Protein AF-A0A7Y2X601-F1 (afdb_monomer)

Structure (mmCIF, N/CA/C/O backbone):
data_AF-A0A7Y2X601-F1
#
_entry.id   AF-A0A7Y2X601-F1
#
loop_
_atom_site.group_PDB
_atom_site.id
_atom_site.type_symbol
_atom_site.label_atom_id
_atom_site.label_alt_id
_atom_site.label_comp_id
_atom_site.label_asym_id
_atom_site.label_entity_id
_atom_site.label_seq_id
_atom_site.pdbx_PDB_ins_code
_atom_site.Cartn_x
_atom_site.Cartn_y
_atom_site.Cartn_z
_atom_site.occupancy
_atom_site.B_iso_or_equiv
_atom_site.auth_seq_id
_atom_site.auth_comp_id
_atom_site.auth_asym_id
_atom_site.auth_atom_id
_atom_site.pdbx_PDB_model_num
ATOM 1 N N . GLY A 1 1 ? -25.742 -12.908 9.430 1.00 83.56 1 GLY A N 1
ATOM 2 C CA . GLY A 1 1 ? -25.386 -12.192 8.187 1.00 83.56 1 GLY A CA 1
ATOM 3 C C . GLY A 1 1 ? -23.936 -12.474 7.846 1.00 83.56 1 GLY A C 1
ATOM 4 O O . GLY A 1 1 ? -23.373 -13.390 8.432 1.00 83.56 1 GLY A O 1
ATOM 5 N N . ALA A 1 2 ? -23.337 -11.728 6.916 1.00 88.69 2 ALA A N 1
ATOM 6 C CA . ALA A 1 2 ? -21.899 -11.824 6.659 1.00 88.69 2 ALA A CA 1
ATOM 7 C C . ALA A 1 2 ? -21.105 -11.299 7.868 1.00 88.69 2 ALA A C 1
ATOM 9 O O . ALA A 1 2 ? -21.420 -10.229 8.377 1.00 88.69 2 ALA A O 1
ATOM 10 N N . ASN A 1 3 ? -20.086 -12.044 8.306 1.00 93.75 3 ASN A N 1
ATOM 11 C CA . ASN A 1 3 ? -19.249 -11.682 9.461 1.00 93.75 3 ASN A CA 1
ATOM 12 C C . ASN A 1 3 ? -17.911 -11.040 9.046 1.00 93.75 3 ASN A C 1
ATOM 14 O O . ASN A 1 3 ? -17.252 -10.387 9.853 1.00 93.75 3 ASN A O 1
ATOM 18 N N . LEU A 1 4 ? -17.514 -11.226 7.783 1.00 95.62 4 LEU A N 1
ATOM 19 C CA . LEU A 1 4 ? -16.287 -10.706 7.183 1.00 95.62 4 LEU A CA 1
ATOM 20 C C . LEU A 1 4 ? -16.648 -10.081 5.833 1.00 95.62 4 LEU A C 1
ATOM 22 O O . LEU A 1 4 ? -17.281 -10.735 5.004 1.00 95.62 4 LEU A O 1
ATOM 26 N N . VAL A 1 5 ? -16.249 -8.831 5.615 1.00 95.06 5 VAL A N 1
ATOM 27 C CA . VAL A 1 5 ? -16.558 -8.072 4.397 1.00 95.06 5 VAL A CA 1
ATOM 28 C C . VAL A 1 5 ? -15.268 -7.520 3.810 1.00 95.06 5 VAL A C 1
ATOM 30 O O . VAL A 1 5 ? -14.514 -6.823 4.483 1.00 95.06 5 VAL A O 1
ATOM 33 N N . TRP A 1 6 ? -14.991 -7.836 2.548 1.00 95.88 6 TRP A N 1
ATOM 34 C CA . TRP A 1 6 ? -13.793 -7.369 1.851 1.00 95.88 6 TRP A CA 1
ATOM 35 C C . TRP A 1 6 ? -14.149 -6.221 0.904 1.00 95.88 6 TRP A C 1
ATOM 37 O O . TRP A 1 6 ? -15.005 -6.363 0.034 1.00 95.88 6 TRP A O 1
ATOM 47 N N . VAL A 1 7 ? -13.483 -5.080 1.064 1.00 96.19 7 VAL A N 1
ATOM 48 C CA . VAL A 1 7 ? -13.758 -3.830 0.347 1.00 96.19 7 VAL A CA 1
ATOM 49 C C . VAL A 1 7 ? -12.588 -3.503 -0.580 1.00 96.19 7 VAL A C 1
ATOM 51 O O . VAL A 1 7 ? -11.494 -3.155 -0.136 1.00 96.19 7 VAL A O 1
ATOM 54 N N . GLY A 1 8 ? -12.823 -3.611 -1.889 1.00 95.56 8 GLY A N 1
ATOM 55 C CA . GLY A 1 8 ? -11.823 -3.418 -2.949 1.00 95.56 8 GLY A CA 1
ATOM 56 C C . GLY A 1 8 ? -11.927 -2.080 -3.691 1.00 95.56 8 GLY A C 1
ATOM 57 O O . GLY A 1 8 ? -11.827 -2.057 -4.911 1.00 95.56 8 GLY A O 1
ATOM 58 N N . LEU A 1 9 ? -12.167 -0.963 -2.991 1.00 95.06 9 LEU A N 1
ATOM 59 C CA . LEU A 1 9 ? -12.342 0.365 -3.622 1.00 95.06 9 LEU A CA 1
ATOM 60 C C . LEU A 1 9 ? -11.024 1.135 -3.830 1.00 95.06 9 LEU A C 1
ATOM 62 O O . LEU A 1 9 ? -11.003 2.183 -4.483 1.00 95.06 9 LEU A O 1
ATOM 66 N N . GLY A 1 10 ? -9.923 0.627 -3.271 1.00 92.12 10 GLY A N 1
ATOM 67 C CA . GLY A 1 10 ? -8.622 1.284 -3.290 1.00 92.12 10 GLY A CA 1
ATOM 68 C C . GLY A 1 10 ? -8.498 2.405 -2.256 1.00 92.12 10 GLY A C 1
ATOM 69 O O . GLY A 1 10 ? -9.470 3.035 -1.842 1.00 92.12 10 GLY A O 1
ATOM 70 N N . CYS A 1 11 ? -7.263 2.676 -1.844 1.00 89.94 11 CYS A N 1
ATOM 71 C CA . CYS A 1 11 ? -6.956 3.736 -0.886 1.00 89.94 11 CYS A CA 1
ATOM 72 C C . CYS A 1 11 ? -6.977 5.124 -1.566 1.00 89.94 11 CYS A C 1
ATOM 74 O O . CYS A 1 11 ? -6.422 5.256 -2.666 1.00 89.94 11 CYS A O 1
ATOM 76 N N . PRO A 1 12 ? -7.563 6.169 -0.944 1.00 92.69 12 PRO A N 1
ATOM 77 C CA . PRO A 1 12 ? -8.165 6.202 0.400 1.00 92.69 12 PRO A CA 1
ATOM 78 C C . PRO A 1 12 ? -9.688 5.957 0.426 1.00 92.69 12 PRO A C 1
ATOM 80 O O . PRO A 1 12 ? -10.344 6.201 1.437 1.00 92.69 12 PRO A O 1
ATOM 83 N N . LYS A 1 13 ? -10.291 5.584 -0.711 1.00 95.56 13 LYS A N 1
ATOM 84 C CA . LYS A 1 13 ? -11.752 5.500 -0.860 1.00 95.56 13 LYS A CA 1
ATOM 85 C C . LYS A 1 13 ? -12.355 4.402 0.007 1.00 95.56 13 LYS A C 1
ATOM 87 O O . LYS A 1 13 ? -13.402 4.622 0.599 1.00 95.56 13 LYS A O 1
ATOM 92 N N . GLN A 1 14 ? -11.697 3.248 0.088 1.00 96.19 14 GLN A N 1
ATOM 93 C CA . GLN A 1 14 ? -12.170 2.121 0.891 1.00 96.19 14 GLN A CA 1
ATOM 94 C C . GLN A 1 14 ? -12.231 2.475 2.383 1.00 96.19 14 GLN A C 1
ATOM 96 O O . GLN A 1 14 ? -13.231 2.181 3.026 1.00 96.19 14 GLN A O 1
ATOM 101 N N . GLU A 1 15 ? -11.216 3.160 2.921 1.00 94.94 15 GLU A N 1
ATOM 102 C CA . GLU A 1 15 ? -11.186 3.535 4.337 1.00 94.94 15 GLU A CA 1
ATOM 103 C C . GLU A 1 15 ? -12.278 4.559 4.655 1.00 94.94 15 GLU A C 1
ATOM 105 O O . GLU A 1 15 ? -12.973 4.422 5.658 1.00 94.94 15 GLU A O 1
ATOM 110 N N . ARG A 1 16 ? -12.467 5.550 3.772 1.00 96.75 16 ARG A N 1
ATOM 111 C CA . ARG A 1 16 ? -13.528 6.557 3.919 1.00 96.75 16 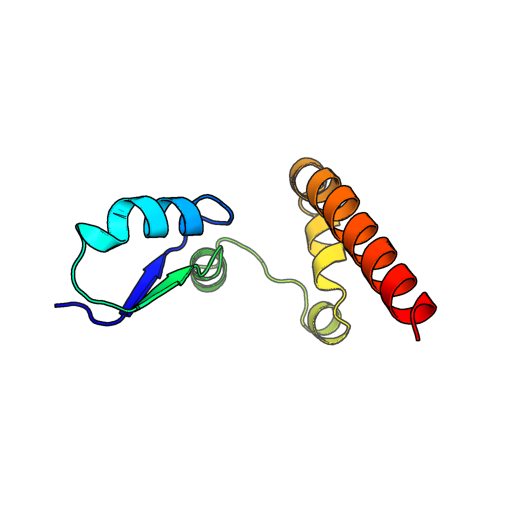ARG A CA 1
ATOM 112 C C . ARG A 1 16 ? -14.912 5.932 3.855 1.00 96.75 16 ARG A C 1
ATOM 114 O O . ARG A 1 16 ? -15.714 6.159 4.748 1.00 96.75 16 ARG A O 1
ATOM 121 N N . TRP A 1 17 ? -15.154 5.085 2.857 1.00 96.81 17 TRP A N 1
ATOM 122 C CA . TRP A 1 17 ? -16.442 4.422 2.695 1.00 96.81 17 TRP A CA 1
ATOM 123 C C . TRP A 1 17 ? -16.787 3.560 3.914 1.00 96.81 17 TRP A C 1
ATOM 125 O O . TRP A 1 17 ? -17.894 3.663 4.436 1.00 96.81 17 TRP A O 1
ATOM 135 N N . ILE A 1 18 ? -15.828 2.772 4.420 1.00 95.75 18 ILE A N 1
ATOM 136 C CA . ILE A 1 18 ? -16.026 1.979 5.641 1.00 95.75 18 ILE A CA 1
ATOM 137 C C . ILE A 1 18 ? -16.336 2.903 6.824 1.00 95.75 18 ILE A C 1
ATOM 139 O O . ILE A 1 18 ? -17.302 2.659 7.540 1.00 95.75 18 ILE A O 1
ATOM 143 N N . ALA A 1 19 ? -15.554 3.966 7.030 1.00 95.25 19 ALA A N 1
ATOM 144 C CA . ALA A 1 19 ? -15.751 4.886 8.149 1.00 95.25 19 ALA A CA 1
ATOM 145 C C . ALA A 1 19 ? -17.113 5.601 8.109 1.00 95.25 19 ALA A C 1
ATOM 147 O O . ALA A 1 19 ? -17.714 5.800 9.160 1.00 95.25 19 ALA A O 1
ATOM 148 N N . GLU A 1 20 ? -17.597 5.951 6.917 1.00 96.50 20 GLU A N 1
ATOM 149 C CA . GLU A 1 20 ? -18.875 6.640 6.699 1.00 96.50 20 GLU A CA 1
ATOM 150 C C . GLU A 1 20 ? -20.097 5.720 6.869 1.00 96.50 20 GLU A C 1
ATOM 152 O O . GLU A 1 20 ? -21.165 6.197 7.242 1.00 96.50 20 GLU A O 1
ATOM 157 N N . HIS A 1 21 ? -19.961 4.413 6.610 1.00 94.69 21 HIS A N 1
ATOM 158 C CA . HIS A 1 21 ? -21.105 3.491 6.551 1.00 94.69 21 HIS A CA 1
ATOM 159 C C . HIS A 1 21 ? -21.128 2.442 7.667 1.00 94.69 21 HIS A C 1
ATOM 161 O O . HIS A 1 21 ? -22.170 1.830 7.883 1.00 94.69 21 HIS A O 1
ATOM 167 N N . LYS A 1 22 ? -20.024 2.221 8.395 1.00 91.06 22 LYS A N 1
ATOM 168 C CA . LYS A 1 22 ? -19.907 1.142 9.398 1.00 91.06 22 LYS A CA 1
ATOM 169 C C . LYS A 1 22 ? -21.048 1.101 10.423 1.00 91.06 22 LYS A C 1
ATOM 171 O O . LYS A 1 22 ? -21.421 0.012 10.838 1.00 91.06 22 LYS A O 1
ATOM 176 N N . ASP A 1 23 ? -21.613 2.252 10.791 1.00 92.94 23 ASP A N 1
ATOM 177 C CA . ASP A 1 23 ? -22.658 2.354 11.819 1.00 92.94 23 ASP A CA 1
ATOM 178 C C . ASP A 1 23 ? -24.054 1.992 11.275 1.00 92.94 23 ASP A C 1
ATOM 180 O O . ASP A 1 23 ? -24.975 1.723 12.041 1.00 92.94 23 ASP A O 1
ATOM 184 N N . GLN A 1 24 ? -24.212 1.964 9.948 1.00 94.38 24 GLN A N 1
ATOM 185 C CA . GLN A 1 24 ? -25.444 1.582 9.245 1.00 94.38 24 GLN A CA 1
ATOM 186 C C . GLN A 1 24 ? -25.385 0.147 8.702 1.00 94.38 24 GLN A C 1
ATOM 188 O O . GLN A 1 24 ? -26.382 -0.378 8.204 1.00 94.38 24 GLN A O 1
ATOM 193 N N . LEU A 1 25 ? -24.211 -0.483 8.751 1.00 91.38 25 LEU A N 1
ATOM 194 C CA . LEU A 1 25 ? -23.976 -1.812 8.209 1.00 91.38 25 LEU A CA 1
ATOM 195 C C . LEU A 1 25 ? -24.041 -2.884 9.311 1.00 91.38 25 LEU A C 1
ATOM 197 O O . LEU A 1 25 ? -23.869 -2.582 10.493 1.00 91.38 25 LEU A O 1
ATOM 201 N N . PRO A 1 26 ? -24.262 -4.162 8.951 1.00 92.56 26 PRO A N 1
ATOM 202 C CA . PRO A 1 26 ? -24.225 -5.252 9.916 1.00 92.56 26 PRO A CA 1
ATOM 203 C C . PRO A 1 26 ? -22.891 -5.315 10.679 1.00 92.56 26 PRO A C 1
ATOM 205 O O . PRO A 1 26 ? -21.839 -5.019 10.093 1.00 92.56 26 PRO A O 1
ATOM 208 N N . PRO A 1 27 ? -22.907 -5.765 11.950 1.00 93.00 27 PRO A N 1
ATOM 209 C CA . PRO A 1 27 ? -21.690 -5.963 12.726 1.00 93.00 27 PRO A CA 1
ATOM 210 C C . PRO A 1 27 ? -20.822 -7.034 12.055 1.00 93.00 27 PRO A C 1
ATOM 212 O O . PRO A 1 27 ? -21.164 -8.216 12.038 1.00 93.00 27 PRO A O 1
ATOM 215 N N . ALA A 1 28 ? -19.709 -6.597 11.471 1.00 94.62 28 ALA A N 1
ATOM 216 C CA . ALA A 1 28 ? -18.768 -7.425 10.730 1.00 94.62 28 ALA A CA 1
ATOM 217 C C . ALA A 1 28 ? -17.374 -6.790 10.751 1.00 94.62 28 ALA A C 1
ATOM 219 O O . ALA A 1 28 ? -17.214 -5.604 11.049 1.00 94.62 28 ALA A O 1
ATOM 220 N N . VAL A 1 29 ? -16.357 -7.573 10.396 1.00 95.00 29 VAL A N 1
ATOM 221 C CA . VAL A 1 29 ? -15.009 -7.045 10.166 1.00 95.00 29 VAL A CA 1
ATOM 222 C C . VAL A 1 29 ? -14.878 -6.625 8.704 1.00 95.00 29 VAL A C 1
ATOM 224 O O . VAL A 1 29 ? -15.048 -7.448 7.802 1.00 95.00 29 VAL A O 1
ATOM 227 N N . TYR A 1 30 ? -14.559 -5.350 8.475 1.00 95.62 30 TYR A N 1
ATOM 228 C CA . TYR A 1 30 ? -14.398 -4.766 7.144 1.00 95.62 30 TYR A CA 1
ATOM 229 C C . TYR A 1 30 ? -12.915 -4.627 6.795 1.00 95.62 30 TYR A C 1
ATOM 231 O O . TYR A 1 30 ? -12.181 -3.878 7.437 1.00 95.62 30 TYR A O 1
ATOM 239 N N . PHE A 1 31 ? -12.475 -5.332 5.754 1.00 95.19 31 PHE A N 1
ATOM 240 C CA . PHE A 1 31 ? -11.090 -5.344 5.290 1.00 95.19 31 PHE A CA 1
ATOM 241 C C . PHE A 1 31 ? -10.945 -4.495 4.032 1.00 95.19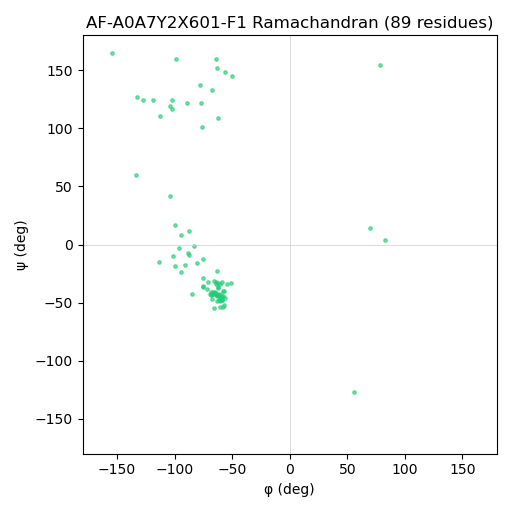 31 PHE A C 1
ATOM 243 O O . PHE A 1 31 ? -11.524 -4.814 2.996 1.00 95.19 31 PHE A O 1
ATOM 250 N N . GLY A 1 32 ? -10.129 -3.446 4.083 1.00 95.62 32 GLY A N 1
ATOM 251 C CA . GLY A 1 32 ? -9.706 -2.731 2.882 1.00 95.62 32 GLY A CA 1
ATOM 252 C C . GLY A 1 32 ? -8.642 -3.529 2.127 1.00 95.62 32 GLY A C 1
ATOM 253 O O . GLY A 1 32 ? -7.474 -3.501 2.506 1.00 95.62 32 GLY A O 1
ATOM 254 N N . ILE A 1 33 ? -9.017 -4.224 1.052 1.00 95.94 33 ILE A N 1
ATOM 255 C CA . ILE A 1 33 ? -8.106 -5.134 0.326 1.00 95.94 33 ILE A CA 1
ATOM 256 C C . ILE A 1 33 ? -7.433 -4.490 -0.897 1.00 95.94 33 ILE A C 1
ATOM 258 O O . ILE A 1 33 ? -6.628 -5.121 -1.587 1.00 95.94 33 ILE A O 1
ATOM 262 N N . GLY A 1 34 ? -7.767 -3.237 -1.213 1.00 93.69 34 GLY A N 1
ATOM 263 C CA . GLY A 1 34 ? -7.236 -2.544 -2.380 1.00 93.69 34 GLY A CA 1
ATOM 264 C C . GLY A 1 34 ? -7.497 -3.309 -3.680 1.00 93.69 34 GLY A C 1
ATOM 265 O O . GLY A 1 34 ? -8.627 -3.674 -3.983 1.00 93.69 34 GLY A O 1
ATOM 266 N N . ALA A 1 35 ? -6.436 -3.546 -4.453 1.00 92.06 35 ALA A N 1
ATOM 267 C CA . ALA A 1 35 ? -6.515 -4.193 -5.764 1.00 92.06 35 ALA A CA 1
ATOM 268 C C . ALA A 1 35 ? -6.454 -5.734 -5.712 1.00 92.06 35 ALA A C 1
ATOM 270 O O . ALA A 1 35 ? -6.266 -6.360 -6.751 1.00 92.06 35 ALA A O 1
ATOM 271 N N . ALA A 1 36 ? -6.580 -6.363 -4.536 1.00 93.44 36 ALA A N 1
ATOM 272 C CA . ALA A 1 36 ? -6.418 -7.813 -4.397 1.00 93.44 36 ALA A CA 1
ATOM 273 C C . ALA A 1 36 ? -7.365 -8.620 -5.303 1.00 93.44 36 ALA A C 1
ATOM 275 O O . ALA A 1 36 ? -6.916 -9.588 -5.914 1.00 93.44 36 ALA A O 1
ATOM 276 N N . PHE A 1 37 ? -8.627 -8.200 -5.465 1.00 94.69 37 PHE A N 1
ATOM 277 C CA . PHE A 1 37 ? -9.546 -8.854 -6.406 1.00 94.69 37 PHE A CA 1
ATOM 278 C C . PHE A 1 37 ? -9.079 -8.746 -7.857 1.00 94.69 37 PHE A C 1
ATOM 280 O O . PHE A 1 37 ? -9.078 -9.751 -8.552 1.00 94.69 37 PHE A O 1
ATOM 287 N N . ALA A 1 38 ? -8.604 -7.577 -8.290 1.00 91.94 38 ALA A N 1
ATOM 288 C CA . ALA A 1 38 ? -8.102 -7.384 -9.651 1.00 91.94 38 ALA A CA 1
ATOM 289 C C . ALA A 1 38 ? -6.854 -8.243 -9.940 1.00 91.94 38 ALA A C 1
ATOM 291 O O . ALA A 1 38 ? -6.659 -8.711 -11.058 1.00 91.94 38 ALA A O 1
ATOM 292 N N . PHE A 1 39 ? -6.018 -8.502 -8.928 1.00 91.19 39 PHE A N 1
ATOM 293 C CA . PHE A 1 39 ? -4.921 -9.464 -9.055 1.00 91.19 39 PHE A CA 1
ATOM 294 C C . PHE A 1 39 ? -5.421 -10.910 -9.178 1.00 91.19 39 PHE A C 1
ATOM 296 O O . PHE A 1 39 ? -4.918 -11.646 -10.020 1.00 91.19 39 PHE A O 1
ATOM 303 N N . HIS A 1 40 ? -6.413 -11.314 -8.377 1.00 92.81 40 HIS A N 1
ATOM 304 C CA . HIS A 1 40 ? -6.972 -12.673 -8.428 1.00 92.81 40 HIS A CA 1
ATOM 305 C C . HIS A 1 40 ? -7.795 -12.934 -9.696 1.00 92.81 40 HIS A C 1
ATOM 307 O O . HIS A 1 40 ? -7.795 -14.053 -10.198 1.00 92.81 40 HIS A O 1
ATOM 313 N N . ALA A 1 41 ? -8.463 -11.910 -10.232 1.00 94.19 41 ALA A N 1
ATOM 314 C CA . ALA A 1 41 ? -9.202 -11.973 -11.491 1.00 94.19 41 ALA A CA 1
ATOM 315 C C . ALA A 1 41 ? -8.285 -11.968 -12.729 1.00 94.19 41 ALA A C 1
ATOM 317 O O . ALA A 1 41 ? -8.740 -12.257 -13.831 1.00 94.19 41 ALA A O 1
ATOM 318 N N . GLY A 1 42 ? -6.993 -11.658 -12.564 1.00 91.19 42 GLY A N 1
ATOM 319 C CA . GLY A 1 42 ? -6.030 -11.564 -13.664 1.00 91.19 42 GLY A CA 1
ATOM 320 C C . GLY A 1 42 ? -6.045 -10.226 -14.414 1.00 91.19 42 GLY A C 1
ATOM 321 O O . GLY A 1 42 ? -5.273 -10.057 -15.358 1.00 91.19 42 GLY A O 1
ATOM 322 N N . ASP A 1 43 ? -6.854 -9.260 -13.973 1.00 90.88 43 ASP A N 1
ATOM 323 C CA . ASP A 1 43 ? -6.954 -7.920 -14.570 1.00 90.88 43 ASP A CA 1
ATOM 324 C C . ASP A 1 43 ? -5.656 -7.118 -14.416 1.00 90.88 43 ASP A C 1
ATOM 326 O O . ASP A 1 43 ? -5.300 -6.294 -15.263 1.00 90.88 43 ASP A O 1
ATOM 330 N N . VAL A 1 44 ? -4.920 -7.354 -13.325 1.00 88.69 44 VAL A N 1
ATOM 331 C CA . VAL A 1 44 ? -3.640 -6.698 -13.047 1.00 88.69 44 VAL A CA 1
ATOM 332 C C . VAL A 1 44 ? -2.532 -7.737 -12.968 1.00 88.69 44 VAL A C 1
ATOM 334 O O . VAL A 1 44 ? -2.564 -8.656 -12.153 1.00 88.69 44 VAL A O 1
ATOM 337 N N . LYS A 1 45 ? -1.487 -7.549 -13.779 1.00 89.06 45 LYS A N 1
ATOM 338 C CA . LYS A 1 45 ? -0.285 -8.388 -13.725 1.00 89.06 45 LYS A CA 1
ATOM 339 C C . LYS A 1 45 ? 0.590 -7.999 -12.536 1.00 89.06 45 LYS A C 1
ATOM 341 O O . LYS A 1 45 ? 1.071 -6.866 -12.465 1.00 89.06 45 LYS A O 1
ATOM 346 N N . GLN A 1 46 ? 0.846 -8.956 -11.646 1.00 90.81 46 GLN A N 1
ATOM 347 C CA . GLN A 1 46 ? 1.871 -8.822 -10.609 1.00 90.81 46 GLN A CA 1
ATOM 348 C C . GLN A 1 46 ? 3.272 -8.712 -11.220 1.00 90.81 46 GLN A C 1
ATOM 350 O O . GLN A 1 46 ? 3.507 -9.093 -12.372 1.00 90.81 46 GLN A O 1
ATOM 355 N N . ALA A 1 47 ? 4.215 -8.174 -10.446 1.00 93.38 47 ALA A N 1
ATOM 356 C CA . ALA A 1 47 ? 5.618 -8.193 -10.834 1.00 93.38 47 ALA A CA 1
ATOM 357 C C . ALA A 1 47 ? 6.141 -9.644 -10.924 1.00 93.38 47 ALA A C 1
ATOM 359 O O . ALA A 1 47 ? 5.653 -10.510 -10.201 1.00 93.38 47 ALA A O 1
ATOM 360 N N . PRO A 1 48 ? 7.149 -9.938 -11.764 1.00 94.44 48 PRO A N 1
ATOM 361 C CA . PRO A 1 48 ? 7.848 -11.221 -11.732 1.00 94.44 48 PRO A CA 1
ATOM 362 C C . PRO A 1 48 ? 8.313 -11.596 -10.317 1.00 94.44 48 PRO A C 1
ATOM 364 O O . PRO A 1 48 ? 8.753 -10.733 -9.559 1.00 94.44 48 PRO A O 1
ATOM 367 N N . ALA A 1 49 ? 8.285 -12.888 -9.984 1.00 94.75 49 ALA A N 1
ATOM 368 C CA . ALA A 1 49 ? 8.602 -13.386 -8.641 1.00 94.75 49 ALA A CA 1
ATOM 369 C C . ALA A 1 49 ? 9.975 -12.931 -8.108 1.00 94.75 49 ALA A C 1
ATOM 371 O O . ALA A 1 49 ? 10.114 -12.657 -6.919 1.00 94.75 49 ALA A O 1
ATOM 372 N N . TRP A 1 50 ? 10.983 -12.789 -8.976 1.00 96.38 50 TRP A N 1
ATOM 373 C CA . TRP A 1 50 ? 12.293 -12.279 -8.562 1.00 96.38 50 TRP A CA 1
ATOM 374 C C . TRP A 1 50 ? 12.208 -10.819 -8.085 1.00 96.38 50 TRP A C 1
ATOM 376 O O . TRP A 1 50 ? 12.758 -10.496 -7.040 1.00 96.38 50 TRP A O 1
ATOM 386 N N . ILE A 1 51 ? 11.440 -9.961 -8.767 1.00 96.00 51 ILE A N 1
ATOM 387 C CA . ILE A 1 51 ? 11.212 -8.559 -8.369 1.00 96.00 51 ILE A CA 1
ATOM 388 C C . ILE A 1 51 ? 10.489 -8.492 -7.021 1.00 96.00 51 ILE A C 1
ATOM 390 O O . ILE A 1 51 ? 10.868 -7.694 -6.162 1.00 96.00 51 ILE A O 1
ATOM 394 N N . GLN A 1 52 ? 9.480 -9.346 -6.823 1.00 94.12 52 GLN A N 1
ATOM 395 C CA . GLN A 1 52 ? 8.772 -9.446 -5.544 1.00 94.12 52 GLN A CA 1
ATOM 396 C C . GLN A 1 52 ? 9.734 -9.848 -4.414 1.00 94.12 52 GLN A C 1
ATOM 398 O O . GLN A 1 52 ? 9.764 -9.197 -3.372 1.00 94.12 52 GLN A O 1
ATOM 403 N N . LYS A 1 53 ? 10.587 -10.858 -4.644 1.00 95.62 53 LYS A N 1
ATOM 404 C CA . LYS A 1 53 ? 11.560 -11.360 -3.658 1.00 95.62 53 LYS A CA 1
ATOM 405 C C . LYS A 1 53 ? 12.598 -10.312 -3.242 1.00 95.62 53 LYS A C 1
ATOM 407 O O . LYS A 1 53 ? 13.022 -10.310 -2.093 1.00 95.62 53 LYS A O 1
ATOM 412 N N . TYR A 1 54 ? 12.992 -9.419 -4.149 1.00 96.44 54 TYR A N 1
ATOM 413 C CA . TYR A 1 54 ? 13.910 -8.314 -3.847 1.00 96.44 54 TYR A CA 1
ATOM 414 C C . TYR A 1 54 ? 13.219 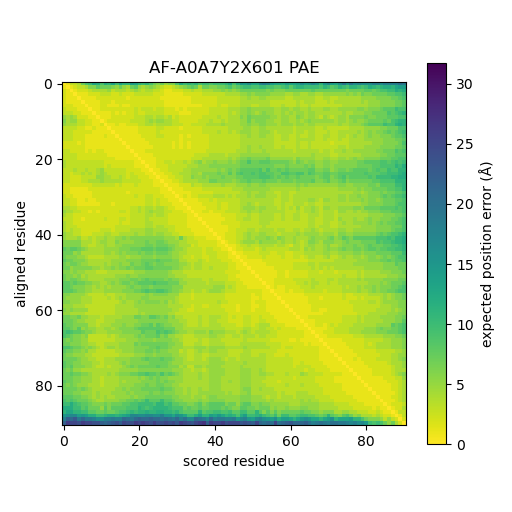-7.083 -3.233 1.00 96.44 54 TYR A C 1
ATOM 416 O O . TYR A 1 54 ? 13.887 -6.092 -2.953 1.00 96.44 54 TYR A O 1
ATOM 424 N N . GLY A 1 55 ? 11.893 -7.098 -3.043 1.00 93.44 55 GLY A N 1
ATOM 425 C CA . GLY A 1 55 ? 11.155 -5.971 -2.458 1.00 93.44 55 GLY A CA 1
ATOM 426 C C . GLY A 1 55 ? 11.074 -4.726 -3.354 1.00 93.44 55 GLY A C 1
ATOM 427 O O . GLY A 1 55 ? 10.693 -3.651 -2.896 1.00 93.44 55 GLY A O 1
ATOM 428 N N . ILE A 1 56 ? 11.400 -4.849 -4.645 1.00 95.00 56 ILE A N 1
ATOM 429 C CA . ILE A 1 56 ? 11.439 -3.738 -5.619 1.00 95.00 56 ILE A CA 1
ATOM 430 C C . ILE A 1 56 ? 10.182 -3.665 -6.497 1.00 95.00 56 ILE A C 1
ATOM 432 O O . ILE A 1 56 ? 10.154 -2.993 -7.529 1.00 95.00 56 ILE A O 1
ATOM 436 N N . GLU A 1 57 ? 9.099 -4.325 -6.084 1.00 94.50 57 GLU A N 1
ATOM 437 C CA . GLU A 1 57 ? 7.824 -4.296 -6.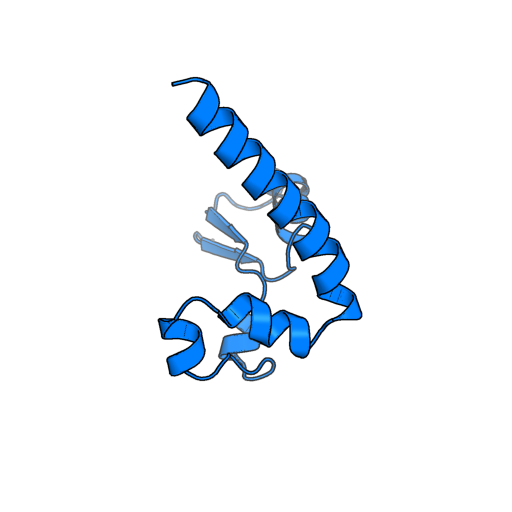805 1.00 94.50 57 GLU A CA 1
ATOM 438 C C . GLU A 1 57 ? 7.260 -2.873 -6.946 1.00 94.50 57 GLU A C 1
ATOM 440 O O . GLU A 1 57 ? 6.650 -2.545 -7.965 1.00 94.50 57 GLU A O 1
ATOM 445 N N . TRP A 1 58 ? 7.510 -1.990 -5.977 1.00 92.31 58 TRP A N 1
ATOM 446 C CA . TRP A 1 58 ? 7.111 -0.586 -6.074 1.00 92.31 58 TRP A CA 1
ATOM 447 C C . TRP A 1 58 ? 7.716 0.092 -7.316 1.00 92.31 58 TRP A C 1
ATOM 449 O O . TRP A 1 58 ? 7.009 0.817 -8.015 1.00 92.31 58 TRP A O 1
ATOM 459 N N . ALA A 1 59 ? 8.978 -0.192 -7.656 1.00 93.38 59 ALA A N 1
ATOM 460 C CA . ALA A 1 59 ? 9.644 0.390 -8.819 1.00 93.38 59 ALA A CA 1
ATOM 461 C C . ALA A 1 59 ? 9.047 -0.155 -10.122 1.00 93.38 59 ALA A C 1
ATOM 463 O O . ALA A 1 59 ? 8.736 0.611 -11.032 1.00 93.38 59 ALA A O 1
ATOM 464 N N . TYR A 1 60 ? 8.780 -1.465 -10.177 1.00 93.75 60 TYR A N 1
ATOM 465 C CA . TYR A 1 60 ? 8.064 -2.077 -11.299 1.00 93.75 60 TYR A CA 1
ATOM 466 C C . TYR A 1 60 ? 6.694 -1.419 -11.527 1.00 93.75 60 TYR A C 1
ATOM 468 O O . TYR A 1 60 ? 6.350 -1.057 -12.654 1.00 93.75 60 TYR A O 1
ATOM 476 N N . ARG A 1 61 ? 5.927 -1.199 -10.453 1.00 92.44 61 ARG A N 1
ATOM 477 C CA . ARG A 1 61 ? 4.620 -0.532 -10.521 1.00 92.44 61 ARG A CA 1
ATOM 478 C C . ARG A 1 61 ? 4.746 0.924 -10.960 1.00 92.44 61 ARG A C 1
ATOM 480 O O . ARG A 1 61 ? 3.946 1.368 -11.781 1.00 92.44 61 ARG A O 1
ATOM 487 N N . LEU A 1 62 ? 5.752 1.651 -10.472 1.00 94.06 62 LEU A N 1
ATOM 488 C CA . LEU A 1 62 ? 6.023 3.026 -10.891 1.00 94.06 62 LEU A CA 1
ATOM 489 C C . LEU A 1 62 ? 6.317 3.108 -12.394 1.00 94.06 62 LEU A C 1
ATOM 491 O O . LEU A 1 62 ? 5.768 3.978 -13.062 1.00 94.06 62 LEU A O 1
ATOM 495 N N . CYS A 1 63 ? 7.109 2.180 -12.939 1.00 93.88 63 CYS A N 1
ATOM 496 C CA . CYS A 1 63 ? 7.378 2.112 -14.377 1.00 93.88 63 CYS A CA 1
ATOM 497 C C . CYS A 1 63 ? 6.116 1.816 -15.201 1.00 93.88 63 CYS A C 1
ATOM 499 O O . CYS A 1 63 ? 5.980 2.315 -16.316 1.00 93.88 63 CYS A O 1
ATOM 501 N N . LYS A 1 64 ? 5.181 1.018 -14.668 1.00 91.88 64 LYS A N 1
ATOM 502 C CA . LYS A 1 64 ? 3.905 0.710 -15.333 1.00 91.88 64 LYS A CA 1
ATOM 503 C C . LYS A 1 64 ? 2.905 1.864 -15.277 1.00 91.88 64 LYS A C 1
ATOM 505 O O . LYS A 1 64 ? 2.178 2.077 -16.241 1.00 91.88 64 LYS A O 1
ATOM 510 N N . GLU A 1 65 ? 2.863 2.606 -14.174 1.00 92.00 65 GLU A N 1
ATOM 511 C CA . GLU A 1 65 ? 1.871 3.661 -13.941 1.00 92.00 65 GLU A CA 1
ATOM 512 C C . GLU A 1 65 ? 2.506 4.965 -13.417 1.00 92.00 65 GLU A C 1
ATOM 514 O O . GLU A 1 65 ? 2.147 5.452 -12.335 1.00 92.00 65 GLU A O 1
ATOM 519 N N . PRO A 1 66 ? 3.430 5.584 -14.179 1.00 92.75 66 PRO A N 1
ATOM 520 C CA . PRO A 1 66 ? 4.258 6.684 -13.687 1.00 92.75 66 PRO A CA 1
ATOM 521 C C . PRO A 1 66 ? 3.425 7.909 -13.313 1.00 92.75 66 PRO A C 1
ATOM 523 O O . PRO A 1 66 ? 3.591 8.469 -12.233 1.00 92.75 66 PRO A O 1
ATOM 526 N N . ARG A 1 67 ? 2.446 8.281 -14.147 1.00 93.19 67 ARG A N 1
ATOM 527 C CA . ARG A 1 67 ? 1.573 9.443 -13.895 1.00 93.19 67 ARG A CA 1
ATOM 528 C C . ARG A 1 67 ? 0.777 9.314 -12.595 1.00 93.19 67 ARG A C 1
ATOM 530 O O . ARG A 1 67 ? 0.533 10.313 -11.926 1.00 93.19 67 ARG A O 1
ATOM 537 N N . ARG A 1 68 ? 0.376 8.091 -12.232 1.00 90.75 68 ARG A N 1
ATOM 538 C CA . ARG A 1 68 ? -0.440 7.833 -11.040 1.00 90.75 68 ARG A CA 1
ATOM 539 C C . ARG A 1 68 ? 0.412 7.697 -9.782 1.00 90.75 68 ARG A C 1
ATOM 541 O O . ARG A 1 68 ? 0.031 8.208 -8.731 1.00 90.75 68 ARG A O 1
ATOM 548 N N . LEU A 1 69 ? 1.537 6.987 -9.869 1.00 92.88 69 LEU A N 1
ATOM 549 C CA . LEU A 1 69 ? 2.322 6.604 -8.695 1.00 92.88 69 LEU A CA 1
ATOM 550 C C . LEU A 1 69 ? 3.460 7.569 -8.365 1.00 92.88 69 LEU A C 1
ATOM 552 O O . LEU A 1 69 ? 3.826 7.648 -7.196 1.00 92.88 69 LEU A O 1
ATOM 556 N N . PHE A 1 70 ? 3.969 8.346 -9.327 1.00 94.62 70 PHE A N 1
ATOM 557 C CA . PHE A 1 70 ? 5.113 9.235 -9.099 1.00 94.62 70 PHE A CA 1
ATOM 558 C C . PHE A 1 70 ? 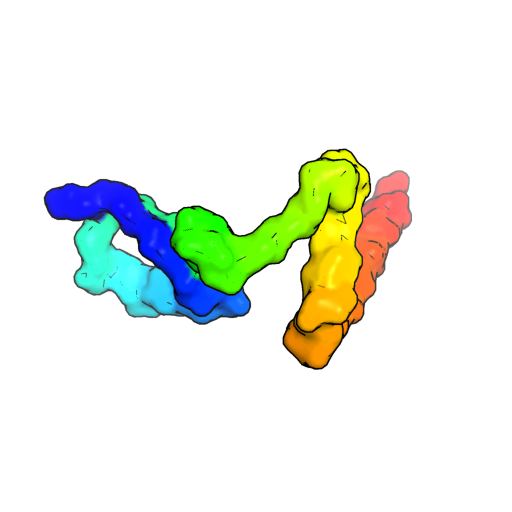4.856 10.239 -7.974 1.00 94.62 70 PHE A C 1
ATOM 560 O O . PHE A 1 70 ? 5.594 10.263 -6.993 1.00 94.62 70 PHE A O 1
ATOM 567 N N . LYS A 1 71 ? 3.757 11.005 -8.061 1.00 93.25 71 LYS A N 1
ATOM 568 C CA . LYS A 1 71 ? 3.392 11.989 -7.029 1.00 93.25 71 LYS A CA 1
ATOM 569 C C . LYS A 1 71 ? 3.239 11.327 -5.660 1.00 93.25 71 LYS A C 1
ATOM 571 O O . LYS A 1 71 ? 3.745 11.834 -4.667 1.00 93.25 71 LYS A O 1
ATOM 576 N N . ARG A 1 72 ? 2.568 10.171 -5.622 1.00 92.31 72 ARG A N 1
ATOM 577 C CA . ARG A 1 72 ? 2.344 9.412 -4.389 1.00 92.31 72 ARG A CA 1
ATOM 578 C C . ARG A 1 72 ? 3.674 9.000 -3.757 1.00 92.31 72 ARG A C 1
ATOM 580 O O . ARG A 1 72 ? 3.899 9.284 -2.588 1.00 92.31 72 ARG A O 1
ATOM 587 N N . TYR A 1 73 ? 4.549 8.348 -4.513 1.00 94.31 73 TYR A N 1
ATOM 588 C CA . TYR A 1 73 ? 5.811 7.837 -3.983 1.00 94.31 73 TYR A CA 1
ATOM 589 C C . TYR A 1 73 ? 6.769 8.953 -3.607 1.00 94.31 73 TYR A C 1
ATOM 591 O O . TYR A 1 73 ? 7.360 8.885 -2.539 1.00 94.31 73 TYR A O 1
ATOM 599 N N . PHE A 1 74 ? 6.865 10.011 -4.409 1.00 94.38 74 PHE A N 1
ATOM 600 C CA . PHE A 1 74 ? 7.708 11.147 -4.064 1.00 94.38 74 PHE A CA 1
ATOM 601 C C . PHE A 1 74 ? 7.296 11.764 -2.724 1.00 94.38 74 PHE A C 1
ATOM 603 O O . PHE A 1 74 ? 8.140 11.940 -1.850 1.00 94.38 74 PHE A O 1
ATOM 610 N N . THR A 1 75 ? 6.001 12.019 -2.514 1.00 94.50 75 THR A N 1
ATOM 611 C CA . THR A 1 75 ? 5.507 12.589 -1.254 1.00 94.50 75 THR A CA 1
ATOM 612 C C . THR A 1 75 ? 5.702 11.637 -0.076 1.00 94.50 75 THR A C 1
ATOM 614 O O . THR A 1 75 ? 6.319 12.017 0.911 1.00 94.50 75 THR A O 1
ATOM 617 N N . TY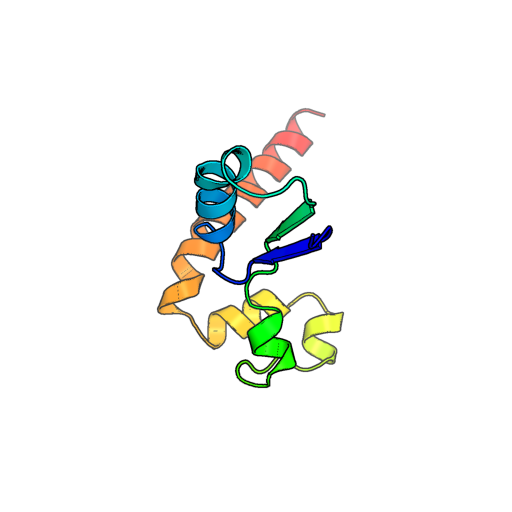R A 1 76 ? 5.203 10.402 -0.149 1.00 93.50 76 TYR A N 1
ATOM 618 C CA . TYR A 1 76 ? 5.218 9.526 1.027 1.00 93.50 76 TYR A CA 1
ATOM 619 C C . TYR A 1 76 ? 6.603 8.948 1.327 1.00 93.50 76 TYR A C 1
ATOM 621 O O . TYR A 1 76 ? 6.955 8.839 2.498 1.00 93.50 76 TYR A O 1
ATOM 629 N N . ASN A 1 77 ? 7.412 8.628 0.310 1.00 94.06 77 ASN A N 1
ATOM 630 C CA . ASN A 1 77 ? 8.751 8.087 0.544 1.00 94.06 77 ASN A CA 1
ATOM 631 C C . ASN A 1 77 ? 9.693 9.168 1.088 1.00 94.06 77 ASN A C 1
ATOM 633 O O . ASN A 1 77 ? 10.487 8.867 1.973 1.00 94.06 77 ASN A O 1
ATOM 637 N N . SER A 1 78 ? 9.597 10.420 0.614 1.00 95.19 78 SER A N 1
ATOM 638 C CA . SER A 1 78 ? 10.405 11.513 1.180 1.00 95.19 78 SER A CA 1
ATOM 639 C C . SER A 1 78 ? 10.028 11.808 2.631 1.00 95.19 78 SER A C 1
ATOM 641 O O . SER A 1 78 ? 10.920 11.942 3.467 1.00 95.19 78 SER A O 1
ATOM 643 N N . LEU A 1 79 ? 8.727 11.825 2.955 1.00 95.94 79 LEU A N 1
ATOM 644 C CA . LEU A 1 79 ? 8.258 11.939 4.338 1.00 95.94 79 LEU A CA 1
ATOM 645 C C . LEU A 1 79 ? 8.785 10.790 5.198 1.00 95.94 79 LEU A C 1
ATOM 647 O O . LEU A 1 79 ? 9.306 11.043 6.278 1.00 95.94 79 LEU A O 1
ATOM 651 N N . PHE A 1 80 ? 8.671 9.548 4.723 1.00 95.12 80 PHE A N 1
ATOM 652 C CA . PHE A 1 80 ? 9.163 8.377 5.443 1.00 95.12 80 PHE A CA 1
ATOM 653 C C . PHE A 1 80 ? 10.656 8.500 5.756 1.00 95.12 80 PHE A C 1
ATOM 655 O O . PHE A 1 80 ? 11.031 8.410 6.917 1.00 95.12 80 PHE A O 1
ATOM 662 N N . VAL A 1 81 ? 11.490 8.793 4.752 1.00 96.06 81 VAL A N 1
ATOM 663 C CA . VAL A 1 81 ? 12.937 8.971 4.948 1.00 96.06 81 VAL A CA 1
ATOM 664 C C . VAL A 1 81 ? 13.221 10.090 5.948 1.00 96.06 81 VAL A C 1
ATOM 666 O O . VAL A 1 81 ? 14.033 9.903 6.848 1.00 96.06 81 VAL A O 1
ATOM 669 N N . TRP A 1 82 ? 12.532 11.229 5.844 1.00 96.75 82 TRP A N 1
ATOM 670 C CA . TRP A 1 82 ? 12.711 12.329 6.789 1.00 96.75 82 TRP A CA 1
ATOM 671 C C . TRP A 1 82 ? 12.347 11.935 8.224 1.00 96.75 82 TRP A C 1
ATOM 673 O O . TRP A 1 82 ? 13.124 12.197 9.141 1.00 96.75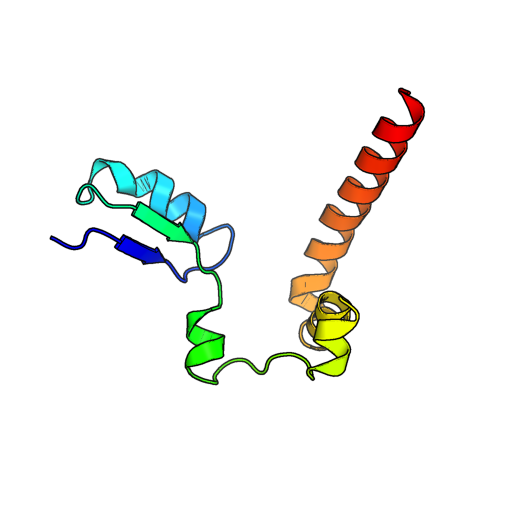 82 TRP A O 1
ATOM 683 N N . TYR A 1 83 ? 11.195 11.289 8.426 1.00 96.38 83 TYR A N 1
ATOM 684 C CA . TYR A 1 83 ? 10.774 10.827 9.746 1.00 96.38 83 TYR A CA 1
ATOM 685 C C . TYR A 1 83 ? 11.732 9.778 10.305 1.00 96.38 83 TYR A C 1
ATOM 687 O O . TYR A 1 83 ? 12.124 9.901 11.458 1.00 96.38 83 TYR A O 1
ATOM 695 N N . SER A 1 84 ? 12.155 8.803 9.498 1.00 96.31 84 SER A N 1
ATOM 696 C CA . SER A 1 84 ? 13.100 7.767 9.920 1.00 96.31 84 SER A CA 1
ATOM 697 C C . SER A 1 84 ? 14.460 8.341 10.307 1.00 96.31 84 SER A C 1
ATOM 699 O O . SER A 1 84 ? 15.006 7.957 11.334 1.00 96.31 84 SER A O 1
ATOM 701 N N . LEU A 1 85 ? 14.997 9.286 9.529 1.00 96.75 85 LEU A N 1
ATOM 702 C CA . LEU A 1 85 ? 16.261 9.949 9.864 1.00 96.75 85 LEU A CA 1
ATOM 703 C C . LEU A 1 85 ? 16.128 10.806 11.123 1.00 96.75 85 LEU A C 1
ATOM 705 O O . LEU A 1 85 ? 17.003 10.783 11.981 1.00 96.75 85 LEU A O 1
ATOM 709 N N . ARG A 1 86 ? 15.022 11.547 11.259 1.00 96.06 86 ARG A N 1
ATOM 710 C CA . ARG A 1 86 ? 14.758 12.361 12.449 1.00 96.06 86 ARG A CA 1
ATOM 711 C C . ARG A 1 86 ? 14.649 11.510 13.712 1.00 96.06 86 ARG A C 1
ATOM 713 O O . ARG A 1 86 ? 15.060 11.981 14.765 1.00 96.06 86 ARG A O 1
ATOM 720 N N . ASP A 1 87 ? 14.055 10.326 13.615 1.00 95.44 87 ASP A N 1
ATOM 721 C CA . ASP A 1 87 ? 13.903 9.401 14.739 1.00 95.44 87 ASP A CA 1
ATOM 722 C C . ASP A 1 87 ? 15.267 8.863 15.187 1.00 95.44 87 ASP A C 1
ATOM 724 O O . ASP A 1 87 ? 15.619 8.999 16.349 1.00 95.44 87 ASP A O 1
ATOM 728 N N . GLN A 1 88 ? 16.105 8.431 14.238 1.00 92.81 88 GLN A N 1
ATOM 729 C CA . GLN A 1 88 ? 17.474 7.974 14.520 1.00 92.81 88 GLN A CA 1
ATOM 730 C C . GLN A 1 88 ? 18.396 9.053 15.105 1.00 92.81 88 GLN A C 1
ATOM 732 O O . GLN A 1 88 ? 19.404 8.720 15.710 1.00 92.81 88 GLN A O 1
ATOM 737 N N . MET A 1 89 ? 18.097 10.338 14.891 1.00 89.19 89 MET A N 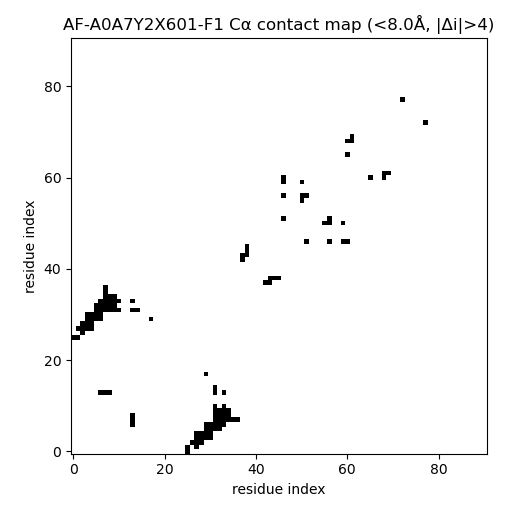1
ATOM 738 C CA . MET A 1 89 ? 18.862 11.460 15.455 1.00 89.19 89 MET A CA 1
ATOM 739 C C . MET A 1 89 ? 18.382 11.897 16.848 1.00 89.19 89 MET A C 1
ATOM 741 O O . MET A 1 89 ? 18.966 12.814 17.426 1.00 89.19 89 MET A O 1
ATOM 745 N N . LYS A 1 90 ? 17.263 11.350 17.338 1.00 79.44 90 LYS A N 1
ATOM 746 C CA . LYS A 1 90 ? 16.746 11.628 18.686 1.00 79.44 90 LYS A CA 1
ATOM 747 C C . LYS A 1 90 ? 17.262 10.645 19.736 1.00 79.44 90 LYS A C 1
ATOM 749 O O . LYS A 1 90 ? 17.158 10.971 20.919 1.00 79.44 90 LYS A O 1
ATOM 754 N N . ASP A 1 91 ? 17.774 9.504 19.291 1.00 54.22 91 ASP A N 1
ATOM 755 C CA . ASP A 1 91 ? 18.556 8.550 20.080 1.00 54.22 91 ASP A CA 1
ATOM 756 C C . ASP A 1 91 ? 20.034 8.979 20.141 1.00 54.22 91 ASP A C 1
ATOM 758 O O . ASP A 1 91 ? 20.684 8.696 21.174 1.00 54.22 91 ASP A O 1
#

Solvent-accessible surface area (backbone atoms only — not comparable to full-atom values): 5459 Å² total; per-residue (Å²): 131,73,59,68,44,81,36,64,66,27,87,68,54,26,61,49,52,46,70,76,40,55,90,82,46,76,86,51,50,77,41,72,54,29,63,53,64,41,46,76,72,61,77,42,84,73,68,58,68,69,42,50,74,70,69,47,39,68,58,57,49,32,74,75,38,44,89,73,38,45,66,53,47,56,54,55,52,50,50,47,53,51,52,55,53,55,52,68,70,74,112

Sequence (91 aa):
GANLVWVGLGCPKQERWIAEHKDQLPPAVYFGIGAAFAFHAGDVKQAPAWIQKYGIEWAYRLCKEPRRLFKRYFTYNSLFVWYSLRDQMKD

Secondary structure (DSSP, 8-state):
--SEEEE-S-TTHHHHHHHHHTTTS-S-EEEE-TTHHHHHTTSSPPPPHHHHHTT-HHHHHHHHSHHHHHHHHHHHHHHHHHHHHHHHTT-

Mean predicted aligned error: 4.53 Å

pLDDT: mean 93.21, std 4.92, range [54.22, 96.81]

Foldseek 3Di:
DEAEAEFAPAPPVQVVVCVVCVVVDPHHHYHDPHCVVCVVVVVDDFDPPVCVVVVNSLVVVCVVPVVPCVVVCVVPVVVVVVVVVVVVVVD

Radius of gyration: 17.26 Å; Cα contacts (8 Å, |Δi|>4): 64; chains: 1; bounding box: 44×26×35 Å

=== Feature glossary ===
A reading guide for the features in this record.

Start from the sequence.

  · This is the polypeptide sequence — one letter per residue, N-terminus first. Length ranges from a few dozen residues for small domains to over a thousand for large multi-domain proteins.

Fold it, and you get atomic coordinates and the backbone conformation that goes with them.

  · Structure coordinates are given as an mmCIF _atom_site loop: one row per atom with element, residue name, chain id, sequence number, and x/y/z position in Å. Only the four main-chain atoms per residue are included here; side chains are omitted to keep the record compact.

  · Backbone dihedral angles. Every residue except chain termini has a φ (preceding-C → N → Cα → C) and a ψ (N → Cα → C → next-N). They are reported in degrees following the IUPAC sign convention. Secondary structure is essentially a statement about which (φ, ψ) basin each residue occupies.

  · The SS8 string is DSSP's per-residue secondary-structure call. α-helix (H) means an i→i+4 H-bond ladder; β-strand (E) means the residue participates in a β-sheet; 3₁₀ (G) and π (I) are tighter and wider helices; T/S are turns/bends; '-' is loop.

  · SS3 is a coarse helix/strand/coil call (letters a/b/c) made by the P-SEA algorithm from inter-Cα distances and dihedrals. It is less detailed than DSSP but needs only Cα positions.

Summarize the fold with a handful of shape descriptors and a per-residue structural alphabet.

  · Radius of gyration (Rg) is the root-mean-square distance of Cα atoms from their centroid — a single number for overall size and compactness. A globular domain of N residues has Rg ≈ 2.2·N^0.38 Å; an extended or disordered chain has a much larger Rg. The Cα contact count is the number of residue pairs whose Cα atoms are within 8 Å and are more than four positions apart in sequence — a standard proxy for tertiary packing density. The bounding box is the smallest axis-aligned box enclosing all Cα atoms.

  · The Foldseek 3Di string encodes local tertiary geometry as a 20-letter alphabet — one character per residue — derived from the relative positions of nearby Cα atoms. Unlike the amino-acid sequence, 3Di is a direct function of the 3D structure, so two proteins with the same fold have similar 3Di strings even at low sequence identity.

  · Solvent-accessible surface area (SASA) is the area in Å² traced out by the centre of a 1.4 Å probe sphere (a water molecule) rolled over the protein's van der Waals surface (Shrake–Rupley / Lee–Richards construction). Buried residues have near-zero SASA; fully exposed residues can exceed 200 Å². The total SASA scales roughly with the numb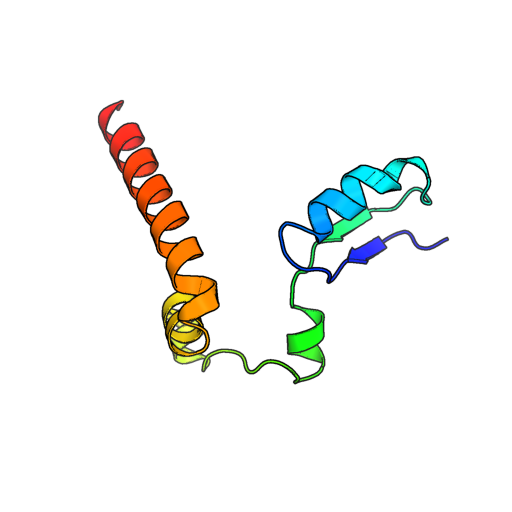er of surface residues.

Ask how reliable the model is.

  · pLDDT (predicted Local Distance Difference Test) is AlphaFold's per-residue confidence score, ranging from 0 to 100. Values above 90 indicate high confidence (typically well-packed cores); 70–90 is confident; 50–70 low confidence; below 50 usually means the region is disordered or the prediction is unreliable there. AlphaFold stores pLDDT in the mmCIF B-factor column.

  · B-factor (Debye–Waller factor) reflects atomic displacement in the crystal lattice. It is an experimental observable (units Å²), not a prediction; low values mean the atom is pinned down, high values mean it moves or is heterogeneous across the crystal.

  · Predicted Aligned Error (PAE) is an AlphaFold confidence matrix: entry (i, j) is the expected error in the position of residue j, in ångströms, when the prediction is superimposed on the true structure at residue i. Low PAE within a block of residues means that block is internally rigid and well-predicted; high PAE between two blocks means their relative placement is uncertain even if each block individually is confident.

Place it in context: what it resembles, what it is annotated as, and how it looks.

  · Nearest PDB neighbors are the top structural matches found by Foldseek when searching this structure against the entire Protein Data Bank. Each hit reports a TM-score (0 to 1; >0.5 almost always implies the same fold) and an E-value. These are *structural* homologs — they may share no detectable sequence similarity.

  · Functional annotations link the protein to curated databases. InterPro entries identify conserved domains and families by matching the sequence against member-database signatures (Pfam, PROSITE, CDD, …). Gene Ontology (GO) terms describe molecular function, biological process, and cellular component in a controlled vocabulary. CATH places the structure in a hierarchical fold classification (Class/Architecture/Topology/Homologous-superfamily). The organism is the source species.

  · Three diagnostic plots accompany the record. The Cα contact map visualizes the tertiary structure as a 2D adjacency matrix (8 Å cutoff, sequence-local contacts suppressed). The Ramachandran plot shows the distribution of backbone (φ, ψ) torsions, with points in the α and β basins reflecting secondary structure content. The PAE plot shows AlphaFold's inter-residue confidence as a color matrix.

  · Six rendered views show the 3D structure from the faces of a cube — i.e. along ±x, ±y, ±z. Rendering representation is drawn randomly per protein from cartoon (secondary-structure ribbons), sticks (backbone bonds), or molecular surface; coloring is either N→C rainbow (blue at the N-terminus through red at the C-terminus) or one color per chain.